Protein AF-A0A961LV81-F1 (afdb_monomer)

Mean predicted aligned error: 8.27 Å

Solvent-accessible surface area (backbone atoms only — not comparable to full-atom values): 8208 Å² total; per-residue (Å²): 135,81,80,81,83,76,78,71,79,77,75,77,78,69,79,61,45,71,46,79,38,49,89,43,98,46,14,22,43,42,46,33,65,71,59,37,74,29,25,43,36,39,32,56,24,31,54,43,43,92,48,52,29,36,32,39,35,25,45,72,36,88,83,58,43,81,85,52,62,79,86,42,45,31,39,46,50,71,52,77,42,73,55,60,98,60,82,79,52,64,80,40,71,48,76,41,64,37,50,72,14,52,55,44,23,46,78,65,67,74,50,55,53,82,36,65,31,33,40,22,37,24,59,44,71,46,87,82,44,45,78,48,66,73,47,74,48,84,44,44,73,93,114

pLDDT: mean 79.98, std 17.45, range [30.5, 97.62]

Structure (mmCIF, N/CA/C/O backbone):
data_AF-A0A961LV81-F1
#
_entry.id   AF-A0A961LV81-F1
#
loop_
_atom_site.group_PDB
_atom_site.id
_atom_site.type_symbol
_atom_site.label_atom_id
_atom_site.label_alt_id
_atom_site.label_comp_id
_atom_site.label_asym_id
_atom_site.label_entity_id
_atom_site.label_seq_id
_atom_site.pdbx_PDB_ins_code
_atom_site.Cartn_x
_atom_site.Cartn_y
_atom_site.Cartn_z
_atom_site.occupancy
_atom_site.B_iso_or_equiv
_atom_site.auth_seq_id
_atom_site.auth_comp_id
_atom_site.auth_asym_id
_atom_site.auth_atom_id
_atom_site.pdbx_PDB_model_num
ATOM 1 N N . MET A 1 1 ? -5.837 -18.475 -45.764 1.00 45.50 1 MET A N 1
ATOM 2 C CA . MET A 1 1 ? -6.367 -18.802 -44.427 1.00 45.50 1 MET A CA 1
ATOM 3 C C . MET A 1 1 ? -5.334 -18.278 -43.455 1.00 45.50 1 MET A C 1
ATOM 5 O O . MET A 1 1 ? -4.193 -18.698 -43.570 1.00 45.50 1 MET A O 1
ATOM 9 N N . SER A 1 2 ? -5.677 -17.266 -42.665 1.00 38.25 2 SER A N 1
ATOM 10 C CA . SER A 1 2 ? -4.749 -16.657 -41.707 1.00 38.25 2 SER A CA 1
ATOM 11 C C . SER A 1 2 ? -4.870 -17.393 -40.380 1.00 38.25 2 SER A C 1
ATOM 13 O O . SER A 1 2 ? -5.992 -17.655 -39.943 1.00 38.25 2 SER A O 1
ATOM 15 N N . ASP A 1 3 ? -3.736 -17.737 -39.778 1.00 31.11 3 ASP A N 1
ATOM 16 C CA . ASP A 1 3 ? -3.693 -18.392 -38.474 1.00 31.11 3 ASP A CA 1
ATOM 17 C C . ASP A 1 3 ? -4.320 -17.500 -37.386 1.00 31.11 3 ASP A C 1
ATOM 19 O O . ASP A 1 3 ? -4.192 -16.270 -37.444 1.00 31.11 3 ASP A O 1
ATOM 23 N N . PRO A 1 4 ? -5.022 -18.084 -36.398 1.00 40.12 4 PRO A N 1
ATOM 24 C CA . PRO A 1 4 ? -5.590 -17.328 -35.293 1.00 40.12 4 PRO A CA 1
ATOM 25 C C . PRO A 1 4 ? -4.482 -16.696 -34.441 1.00 40.12 4 PRO A C 1
ATOM 27 O O . PRO A 1 4 ? -3.518 -17.353 -34.048 1.00 40.12 4 PRO A O 1
ATOM 30 N N . VAL A 1 5 ? -4.649 -15.409 -34.128 1.00 35.81 5 VAL A N 1
ATOM 31 C CA . VAL A 1 5 ? -3.833 -14.697 -33.140 1.00 35.81 5 VAL A CA 1
ATOM 32 C C . VAL A 1 5 ? -4.122 -15.311 -31.772 1.00 35.81 5 VAL A C 1
ATOM 34 O O . VAL A 1 5 ? -5.227 -15.176 -31.247 1.00 35.81 5 VAL A O 1
ATOM 37 N N . MET A 1 6 ? -3.134 -15.999 -31.204 1.00 33.72 6 MET A N 1
ATOM 38 C CA . MET A 1 6 ? -3.174 -16.423 -29.808 1.00 33.72 6 MET A CA 1
ATOM 39 C C . MET A 1 6 ? -3.060 -15.167 -28.939 1.00 33.72 6 MET A C 1
ATOM 41 O O . MET A 1 6 ? -2.023 -14.505 -28.937 1.00 33.72 6 MET A O 1
ATOM 45 N N . LEU A 1 7 ? -4.137 -14.816 -28.232 1.00 32.41 7 LEU A N 1
ATOM 46 C CA . LEU A 1 7 ? -4.059 -13.877 -27.115 1.00 32.41 7 LEU A CA 1
ATOM 47 C C . LEU A 1 7 ? -3.133 -14.522 -26.081 1.00 32.41 7 LEU A C 1
ATOM 49 O O . LEU A 1 7 ? -3.397 -15.644 -25.648 1.00 32.41 7 LEU A O 1
ATOM 53 N N . GLY A 1 8 ? -2.014 -13.857 -25.791 1.00 33.81 8 GLY A N 1
ATOM 54 C CA . GLY A 1 8 ? -1.005 -14.343 -24.858 1.00 33.81 8 GLY A CA 1
ATOM 55 C C . GLY A 1 8 ? -1.627 -14.783 -23.536 1.00 33.81 8 GLY A C 1
ATOM 56 O O . GLY A 1 8 ? -2.644 -14.245 -23.097 1.00 33.81 8 GLY A O 1
ATOM 57 N 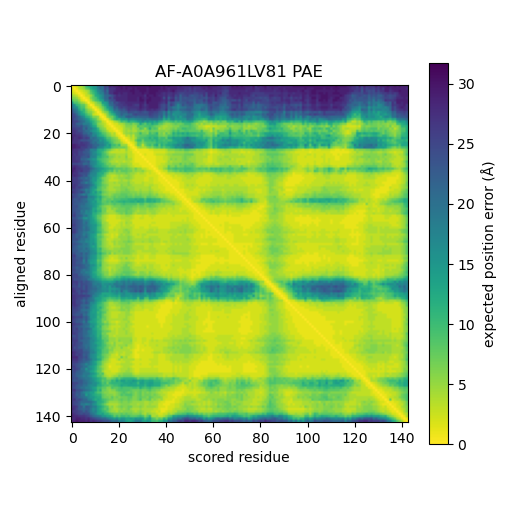N . GLU A 1 9 ? -1.015 -15.801 -22.939 1.00 30.50 9 GLU A N 1
ATOM 58 C CA . GLU A 1 9 ? -1.296 -16.252 -21.579 1.00 30.50 9 GLU A CA 1
ATOM 59 C C . GLU A 1 9 ? -1.362 -15.025 -20.656 1.00 30.50 9 GLU A C 1
ATOM 61 O O . GLU A 1 9 ? -0.491 -14.158 -20.738 1.00 30.50 9 GLU A O 1
ATOM 66 N N . ALA A 1 10 ? -2.413 -14.909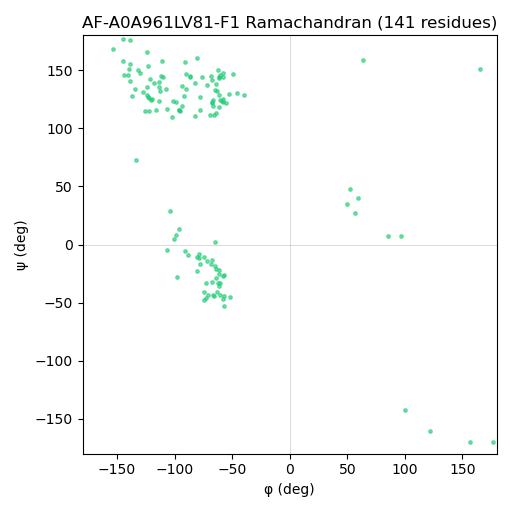 -19.835 1.00 33.62 10 ALA A N 1
ATOM 67 C CA . ALA A 1 10 ? -2.521 -13.805 -18.887 1.00 33.62 10 ALA A CA 1
ATOM 68 C C . ALA A 1 10 ? -1.231 -13.739 -18.060 1.00 33.62 10 ALA A C 1
ATOM 70 O O . ALA A 1 10 ? -0.790 -14.768 -17.537 1.00 33.62 10 ALA A O 1
ATOM 71 N N . ALA A 1 11 ? -0.635 -12.547 -17.983 1.00 37.66 11 ALA A N 1
ATOM 72 C CA . ALA A 1 11 ? 0.539 -12.264 -17.173 1.00 37.66 11 ALA A CA 1
ATOM 73 C C . ALA A 1 11 ? 0.424 -12.984 -15.828 1.00 37.66 11 ALA A C 1
ATOM 75 O O . ALA A 1 11 ? -0.607 -12.882 -15.153 1.00 37.66 11 ALA A O 1
ATOM 76 N N . LYS A 1 12 ? 1.453 -13.744 -15.435 1.00 38.00 12 LYS A N 1
ATOM 77 C CA . LYS A 1 12 ? 1.465 -14.334 -14.093 1.00 38.00 12 LYS A CA 1
ATOM 78 C C . LYS A 1 12 ? 1.351 -13.176 -13.100 1.00 38.00 12 LYS A C 1
ATOM 80 O O . LYS A 1 12 ? 2.210 -12.296 -13.162 1.00 38.00 12 LYS A O 1
ATOM 85 N N . PRO A 1 13 ? 0.335 -13.157 -12.216 1.00 43.53 13 PRO A N 1
ATOM 86 C CA . PRO A 1 13 ? 0.171 -12.069 -11.269 1.00 43.53 13 PRO A CA 1
ATOM 87 C C . PRO A 1 13 ? 1.464 -11.940 -10.473 1.00 43.53 13 PRO A C 1
ATOM 89 O O . PRO A 1 13 ? 1.945 -12.916 -9.883 1.00 43.53 13 PRO A O 1
ATOM 92 N N . GLN A 1 14 ? 2.068 -10.756 -10.530 1.00 51.97 14 GLN A N 1
ATOM 93 C CA . GLN A 1 14 ? 3.231 -10.462 -9.714 1.00 51.97 14 GLN A CA 1
ATOM 94 C C . GLN A 1 14 ? 2.827 -10.588 -8.235 1.00 51.97 14 GLN A C 1
ATOM 96 O O . GLN A 1 14 ? 1.671 -10.326 -7.890 1.00 51.97 14 GLN A O 1
ATOM 101 N N . PRO A 1 15 ? 3.725 -11.053 -7.350 1.00 59.31 15 PRO A N 1
ATOM 102 C CA . PRO A 1 15 ? 3.337 -11.369 -5.987 1.00 59.31 15 PRO A CA 1
ATOM 103 C C . PRO A 1 15 ? 2.888 -10.099 -5.262 1.00 59.31 15 PRO A C 1
ATOM 105 O O . PRO A 1 15 ? 3.689 -9.209 -4.986 1.00 59.31 15 PRO A O 1
ATOM 108 N N . THR A 1 16 ? 1.600 -10.037 -4.934 1.00 67.38 16 THR A N 1
ATOM 109 C CA . THR A 1 16 ? 1.068 -9.086 -3.964 1.00 67.38 16 THR A CA 1
ATOM 110 C C . THR A 1 16 ? 1.790 -9.291 -2.634 1.00 67.38 16 THR A C 1
ATOM 112 O O . THR A 1 16 ? 1.801 -10.402 -2.095 1.00 67.38 16 THR A O 1
ATOM 115 N N . LEU A 1 17 ? 2.383 -8.231 -2.085 1.00 74.12 17 LEU A N 1
ATOM 116 C CA . LEU A 1 17 ? 3.013 -8.281 -0.768 1.00 74.12 17 LEU A CA 1
ATOM 117 C C . LEU A 1 17 ? 2.029 -7.761 0.277 1.00 74.12 17 LEU A C 1
ATOM 119 O O . LEU A 1 17 ? 1.666 -6.589 0.249 1.00 74.12 17 LEU A O 1
ATOM 123 N N . THR A 1 18 ? 1.620 -8.621 1.209 1.00 76.81 18 THR A N 1
ATOM 124 C CA . THR A 1 18 ? 0.848 -8.199 2.385 1.00 76.81 18 THR A CA 1
ATOM 125 C C . THR A 1 18 ? 1.781 -8.057 3.579 1.00 76.81 18 THR A C 1
ATOM 127 O O . THR A 1 18 ? 2.464 -9.005 3.964 1.00 76.81 18 THR A O 1
ATOM 130 N N . LEU A 1 19 ? 1.800 -6.866 4.159 1.00 75.00 19 LEU A N 1
ATOM 131 C CA . LEU A 1 19 ? 2.529 -6.518 5.364 1.00 75.00 19 LEU A CA 1
ATOM 132 C C . LEU A 1 19 ? 1.572 -6.625 6.550 1.00 75.00 19 LEU A C 1
ATOM 134 O O . LEU A 1 19 ? 0.589 -5.883 6.624 1.00 75.00 19 LEU A O 1
ATOM 138 N N . ASP A 1 20 ? 1.858 -7.551 7.462 1.00 75.00 20 ASP A N 1
ATOM 139 C CA . ASP A 1 20 ? 1.166 -7.635 8.745 1.00 75.00 20 ASP A CA 1
ATOM 140 C C . ASP A 1 20 ? 1.793 -6.633 9.718 1.00 75.00 20 ASP A C 1
ATOM 142 O O . ASP A 1 20 ? 2.947 -6.775 10.131 1.00 75.00 20 ASP A O 1
ATOM 146 N N . LEU A 1 21 ? 1.034 -5.592 10.054 1.00 69.44 21 LEU A N 1
ATOM 147 C CA . LEU A 1 21 ? 1.477 -4.534 10.953 1.00 69.44 21 LEU A CA 1
ATOM 148 C C . LEU A 1 21 ? 0.924 -4.725 12.369 1.00 69.44 21 LEU A C 1
ATOM 150 O O . LEU A 1 21 ? 1.202 -3.892 13.236 1.00 69.44 21 LEU A O 1
ATOM 154 N N . ALA A 1 22 ? 0.212 -5.826 12.646 1.00 67.50 22 ALA A N 1
ATOM 155 C CA . ALA A 1 22 ? -0.387 -6.118 13.949 1.00 67.50 22 ALA A CA 1
ATOM 156 C C . ALA A 1 22 ? 0.648 -6.234 15.080 1.00 67.50 22 ALA A C 1
ATOM 158 O O . ALA A 1 22 ? 0.340 -5.964 16.239 1.00 67.50 22 ALA A O 1
ATOM 159 N N . ALA A 1 23 ? 1.893 -6.586 14.750 1.00 61.50 23 ALA A N 1
ATOM 160 C CA . ALA A 1 23 ? 2.995 -6.643 15.708 1.00 61.50 23 ALA A CA 1
ATOM 161 C C . ALA A 1 23 ? 3.533 -5.255 16.126 1.00 61.50 23 ALA A C 1
ATOM 163 O O . ALA A 1 23 ? 4.338 -5.163 17.055 1.00 61.50 23 ALA A O 1
ATOM 164 N N . SER A 1 24 ? 3.123 -4.173 15.453 1.00 63.50 24 SER A N 1
ATOM 165 C CA . SER A 1 24 ? 3.524 -2.804 15.793 1.00 63.50 24 SER A CA 1
ATOM 166 C C . SER A 1 24 ? 2.693 -2.234 16.954 1.00 63.50 24 SER A C 1
ATOM 168 O O . SER A 1 24 ? 1.590 -2.696 17.243 1.00 63.50 24 SER A O 1
ATOM 170 N N . LYS A 1 25 ? 3.190 -1.180 17.622 1.00 63.66 25 LYS A N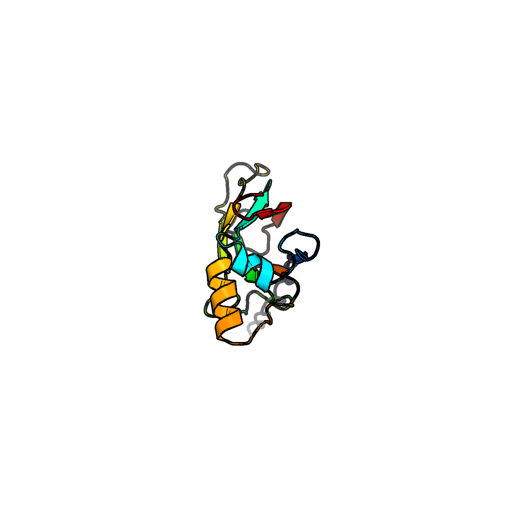 1
ATOM 171 C CA . LYS A 1 25 ? 2.445 -0.484 18.699 1.00 63.66 25 LYS A CA 1
ATOM 172 C C . LYS A 1 25 ? 1.083 0.053 18.229 1.00 63.66 25 LYS A C 1
ATOM 174 O O . LYS A 1 25 ? 0.163 0.167 19.036 1.00 63.66 25 LYS A O 1
ATOM 179 N N . SER A 1 26 ? 0.958 0.325 16.932 1.00 67.94 26 SER A N 1
ATOM 180 C CA . SER A 1 26 ? -0.267 0.788 16.274 1.00 67.94 26 SER A CA 1
ATOM 181 C C . SER A 1 26 ? -0.940 -0.327 15.472 1.00 67.94 26 SER A C 1
ATOM 183 O O . SER A 1 26 ? -1.622 -0.060 14.492 1.00 67.94 26 SER A O 1
ATOM 185 N N . GLY A 1 27 ? -0.764 -1.583 15.892 1.00 77.69 27 GLY A N 1
ATOM 186 C CA . GLY A 1 27 ? -1.190 -2.774 15.156 1.00 77.69 27 GLY A CA 1
ATOM 187 C C . GLY A 1 27 ? -2.696 -2.957 14.954 1.00 77.69 27 GLY A C 1
ATOM 188 O O . GLY A 1 27 ? -3.099 -3.952 14.359 1.00 77.69 27 GLY A O 1
ATOM 189 N N . THR A 1 28 ? -3.525 -2.014 15.404 1.00 88.88 28 THR A N 1
ATOM 190 C CA . THR A 1 28 ? -4.959 -1.970 15.103 1.00 88.88 28 THR A CA 1
ATOM 191 C C . THR A 1 28 ? -5.346 -0.655 14.444 1.00 88.88 28 THR A C 1
ATOM 193 O O . THR A 1 28 ? -4.735 0.389 14.693 1.00 88.88 28 THR A O 1
ATOM 196 N N . VAL A 1 29 ? -6.420 -0.690 13.656 1.00 89.06 29 VAL A N 1
ATOM 197 C CA . VAL A 1 29 ? -7.003 0.489 12.991 1.00 89.06 29 VAL A CA 1
ATOM 198 C C . VAL A 1 29 ? -7.274 1.625 13.982 1.00 89.06 29 VAL A C 1
ATOM 200 O O . VAL A 1 29 ? -6.925 2.778 13.735 1.00 89.06 29 VAL A O 1
ATOM 203 N N . GLY A 1 30 ? -7.854 1.315 15.142 1.00 87.00 30 GLY A N 1
ATOM 204 C CA . GLY A 1 30 ? -8.176 2.306 16.163 1.00 87.00 30 GLY A CA 1
ATOM 205 C C . GLY A 1 30 ? -6.946 2.940 16.809 1.00 87.00 30 GLY A C 1
ATOM 206 O O . GLY A 1 30 ? -7.001 4.104 17.198 1.00 87.00 30 GLY A O 1
ATOM 207 N N . ASN A 1 31 ? -5.837 2.207 16.939 1.00 87.19 31 ASN A N 1
ATOM 208 C CA . ASN A 1 31 ? -4.595 2.770 17.466 1.00 87.19 31 ASN A CA 1
ATOM 209 C C . ASN A 1 31 ? -3.908 3.670 16.437 1.00 87.19 31 ASN A C 1
ATOM 211 O O . ASN A 1 31 ? -3.467 4.754 16.811 1.00 87.19 31 ASN A O 1
ATOM 215 N N . ALA A 1 32 ? -3.886 3.263 15.164 1.00 86.56 32 ALA A N 1
ATOM 216 C CA . ALA A 1 32 ? -3.394 4.089 14.062 1.00 86.56 32 ALA A CA 1
ATOM 217 C C . ALA A 1 32 ? -4.156 5.426 13.979 1.00 86.56 32 ALA A C 1
ATOM 219 O O . ALA A 1 32 ? -3.560 6.492 14.101 1.00 86.56 32 ALA A O 1
ATOM 220 N N . LEU A 1 33 ? -5.492 5.382 13.934 1.00 87.94 33 LEU A N 1
ATOM 221 C CA . LEU A 1 33 ? -6.321 6.594 13.869 1.00 87.94 33 LEU A CA 1
ATOM 222 C C . LEU A 1 33 ? -6.158 7.521 15.082 1.00 87.94 33 LEU A C 1
ATOM 224 O O . LEU A 1 33 ? -6.232 8.738 14.946 1.00 87.94 33 LEU A O 1
ATOM 228 N N . ARG A 1 34 ? -5.957 6.968 16.286 1.00 88.19 34 ARG A N 1
ATOM 229 C CA . ARG A 1 34 ? -5.724 7.780 17.493 1.00 88.19 34 ARG A CA 1
ATOM 230 C C . ARG A 1 34 ? -4.346 8.423 17.512 1.00 88.19 34 ARG A C 1
ATOM 232 O O . ARG A 1 34 ? -4.212 9.496 18.096 1.00 88.19 34 ARG A O 1
ATOM 239 N N . ALA A 1 35 ? -3.339 7.752 16.956 1.00 85.12 35 ALA A N 1
ATOM 240 C CA . ALA A 1 35 ? -2.007 8.322 16.834 1.00 85.12 35 ALA A CA 1
ATOM 241 C C . ALA A 1 35 ? -2.031 9.521 15.875 1.00 85.12 35 ALA A C 1
ATOM 243 O O . ALA A 1 35 ? -1.480 10.569 16.214 1.00 85.12 35 ALA A O 1
ATOM 244 N N . GLY A 1 36 ? -2.723 9.372 14.735 1.00 80.88 36 GLY A N 1
ATOM 245 C CA . GLY A 1 36 ? -2.704 10.330 13.627 1.00 80.88 36 GLY A CA 1
ATOM 246 C C . GLY A 1 36 ? -1.309 10.440 13.006 1.00 80.88 36 GLY A C 1
ATOM 247 O O . GLY A 1 36 ? -0.325 10.089 13.639 1.00 80.88 36 GLY A O 1
ATOM 248 N N . GLY A 1 37 ? -1.194 10.903 11.766 1.00 83.38 37 GLY A N 1
ATOM 249 C CA . GLY A 1 37 ? 0.057 10.880 11.004 1.00 83.38 37 GLY A CA 1
ATOM 250 C C . GLY A 1 37 ? 0.626 9.470 10.821 1.00 83.38 37 GLY A C 1
ATOM 251 O O . GLY A 1 37 ? 1.832 9.282 10.990 1.00 83.38 37 GLY A O 1
ATOM 252 N N . THR A 1 38 ? -0.225 8.469 10.571 1.00 88.19 38 THR A N 1
ATOM 253 C CA . THR A 1 38 ? 0.244 7.091 10.394 1.00 88.19 38 THR A CA 1
ATOM 254 C C . THR A 1 38 ? 0.831 6.901 9.002 1.00 88.19 38 THR A C 1
ATOM 256 O O . THR A 1 38 ? 0.121 6.924 7.998 1.00 88.19 38 THR A O 1
ATOM 259 N N . ASP A 1 39 ? 2.128 6.620 8.958 1.00 90.31 39 ASP A N 1
ATOM 260 C CA . ASP A 1 39 ? 2.884 6.447 7.729 1.00 90.31 39 ASP A CA 1
ATOM 261 C C . ASP A 1 39 ? 3.369 5.001 7.568 1.00 90.31 39 ASP A C 1
ATOM 263 O O . ASP A 1 39 ? 3.878 4.375 8.499 1.00 90.31 39 ASP A O 1
ATOM 267 N N . VAL A 1 40 ? 3.311 4.476 6.349 1.00 87.81 40 VAL A N 1
ATOM 268 C CA . VAL A 1 40 ? 4.032 3.262 5.956 1.00 87.81 40 VAL A CA 1
ATOM 269 C C . VAL A 1 40 ? 5.357 3.673 5.340 1.00 87.81 40 VAL A C 1
ATOM 271 O O . VAL A 1 40 ? 5.388 4.343 4.306 1.00 87.81 40 VAL A O 1
ATOM 274 N N . ARG A 1 41 ? 6.462 3.241 5.947 1.00 88.75 41 ARG A N 1
ATOM 275 C CA . ARG A 1 41 ? 7.806 3.455 5.414 1.00 88.75 41 ARG A CA 1
ATOM 276 C C . ARG A 1 41 ? 8.318 2.192 4.735 1.00 88.75 41 ARG A C 1
ATOM 278 O O . ARG A 1 41 ? 8.415 1.139 5.358 1.00 88.75 41 ARG A O 1
ATOM 285 N N . LEU A 1 42 ? 8.691 2.323 3.468 1.00 86.69 42 LEU A N 1
ATOM 286 C CA . LEU A 1 42 ? 9.317 1.292 2.644 1.00 86.69 42 LEU A CA 1
ATOM 287 C C . LEU A 1 42 ? 10.792 1.652 2.466 1.00 86.69 42 LEU A C 1
ATOM 289 O O . LEU A 1 42 ? 11.097 2.706 1.908 1.00 86.69 42 LEU A O 1
ATOM 293 N N . VAL A 1 43 ? 11.698 0.817 2.973 1.00 84.38 43 VAL A N 1
ATOM 294 C CA . VAL A 1 43 ? 13.138 1.108 3.060 1.00 84.38 43 VAL A CA 1
ATOM 295 C C . VAL A 1 43 ? 13.918 0.235 2.083 1.00 84.38 43 VAL A C 1
ATOM 297 O O . VAL A 1 43 ? 13.578 -0.931 1.868 1.00 84.38 43 VAL A O 1
ATOM 300 N N . ASP A 1 44 ? 14.981 0.810 1.516 1.00 81.81 44 ASP A N 1
ATOM 301 C CA . ASP A 1 44 ? 15.876 0.156 0.557 1.00 81.81 44 ASP A CA 1
ATOM 302 C C . ASP A 1 44 ? 15.109 -0.468 -0.613 1.00 81.81 44 ASP A C 1
ATOM 304 O O . ASP A 1 44 ? 15.312 -1.626 -0.982 1.00 81.81 44 ASP A O 1
ATOM 308 N N . VAL A 1 45 ? 14.186 0.307 -1.188 1.00 81.94 45 VAL A N 1
ATOM 309 C CA . VAL A 1 45 ? 13.413 -0.143 -2.343 1.00 81.94 45 VAL A CA 1
ATOM 310 C C . VAL A 1 45 ? 14.353 -0.293 -3.528 1.00 81.94 45 VAL A C 1
ATOM 312 O O . VAL A 1 45 ? 15.039 0.657 -3.906 1.00 81.94 45 VAL A O 1
ATOM 315 N N . THR A 1 46 ? 14.386 -1.472 -4.133 1.00 81.12 46 THR A N 1
ATOM 316 C CA . THR A 1 46 ? 15.161 -1.756 -5.341 1.00 81.12 46 THR A CA 1
ATOM 317 C C . THR A 1 46 ? 14.222 -2.004 -6.504 1.00 81.12 46 THR A C 1
ATOM 319 O O . THR A 1 46 ? 13.132 -2.546 -6.338 1.00 81.12 46 THR A O 1
ATOM 322 N N . VAL A 1 47 ? 14.637 -1.577 -7.693 1.00 79.19 47 VAL A N 1
ATOM 323 C CA . VAL A 1 47 ? 13.843 -1.738 -8.908 1.00 79.19 47 VAL A CA 1
ATOM 324 C C . VAL A 1 47 ? 14.759 -2.184 -10.031 1.00 79.19 47 VAL A C 1
ATOM 326 O O . VAL A 1 47 ? 15.783 -1.559 -10.306 1.00 79.19 47 VAL A O 1
ATOM 329 N N . GLU A 1 48 ? 14.375 -3.268 -10.686 1.00 79.12 48 GLU A N 1
ATOM 330 C CA . GLU A 1 48 ? 15.019 -3.778 -11.887 1.00 79.12 48 GLU A CA 1
ATOM 331 C C . GLU A 1 48 ? 13.972 -3.836 -12.995 1.00 79.12 48 GLU A C 1
ATOM 333 O O . GLU A 1 48 ? 12.917 -4.430 -12.812 1.00 79.12 48 GLU A O 1
ATOM 338 N N . GLY A 1 49 ? 14.237 -3.216 -14.141 1.00 77.06 49 GLY A N 1
ATOM 339 C CA . GLY A 1 49 ? 13.311 -3.227 -15.270 1.00 77.06 49 GLY A CA 1
ATOM 340 C C . GLY A 1 49 ? 13.672 -2.176 -16.313 1.00 77.06 49 GLY A C 1
ATOM 341 O O . GLY A 1 49 ? 14.261 -1.144 -15.991 1.00 77.06 49 GLY A O 1
ATOM 342 N N . ALA A 1 50 ? 13.333 -2.444 -17.574 1.00 78.81 50 ALA A N 1
ATOM 343 C CA . ALA A 1 50 ? 13.576 -1.515 -18.682 1.00 78.81 50 ALA A CA 1
ATOM 344 C C . ALA A 1 50 ? 12.424 -0.517 -18.901 1.00 78.81 50 ALA A C 1
ATOM 346 O O . ALA A 1 50 ? 12.553 0.428 -19.681 1.00 78.81 50 ALA A O 1
ATOM 347 N N . SER A 1 51 ? 11.305 -0.722 -18.209 1.00 84.44 51 SER A N 1
ATOM 348 C CA . SER A 1 51 ? 10.058 0.022 -18.370 1.00 84.44 51 SER A CA 1
ATOM 349 C C . SER A 1 51 ? 9.608 0.634 -17.045 1.00 84.44 51 SER A C 1
ATOM 351 O O . SER A 1 51 ? 10.097 0.269 -15.977 1.00 84.44 51 SER A O 1
ATOM 353 N N . VAL A 1 52 ? 8.654 1.566 -17.110 1.00 85.44 52 VAL A N 1
ATOM 354 C CA . VAL A 1 52 ? 8.029 2.138 -15.909 1.00 85.44 52 VAL A CA 1
ATOM 355 C C . VAL A 1 52 ? 7.283 1.040 -15.144 1.00 85.44 52 VAL A C 1
ATOM 357 O O . VAL A 1 52 ? 6.515 0.272 -15.727 1.00 85.44 52 VAL A O 1
ATOM 360 N N . THR A 1 53 ? 7.501 0.984 -13.835 1.00 87.94 53 THR A N 1
ATOM 361 C CA . THR A 1 53 ? 6.859 0.036 -12.913 1.00 87.94 53 THR A CA 1
ATOM 362 C C . THR A 1 53 ? 6.479 0.745 -11.615 1.00 87.94 53 THR A C 1
ATOM 364 O O . THR A 1 53 ? 6.749 1.933 -11.459 1.00 87.94 53 THR A O 1
ATOM 367 N N . GLY A 1 54 ? 5.821 0.071 -10.683 1.00 89.56 54 GLY A N 1
ATOM 368 C CA . GLY A 1 54 ? 5.375 0.672 -9.437 1.00 89.56 54 GLY A CA 1
ATOM 369 C C . GLY A 1 54 ? 4.580 -0.281 -8.570 1.00 89.56 54 GLY A C 1
ATOM 370 O O . GLY A 1 54 ? 4.467 -1.468 -8.863 1.00 89.56 54 GLY A O 1
ATOM 371 N N . PHE A 1 55 ? 3.967 0.268 -7.531 1.00 90.75 55 PHE A N 1
ATOM 372 C CA . PHE A 1 55 ? 2.934 -0.422 -6.773 1.00 90.75 55 PHE A CA 1
ATOM 373 C C . PHE A 1 55 ? 1.805 0.528 -6.386 1.00 90.75 55 PHE A C 1
ATOM 375 O O . PHE A 1 55 ? 2.024 1.707 -6.104 1.00 90.75 55 PHE A O 1
ATOM 382 N N . ARG A 1 56 ? 0.587 -0.011 -6.357 1.00 94.75 56 ARG A N 1
ATOM 383 C CA . ARG A 1 56 ? -0.564 0.550 -5.649 1.00 94.75 56 ARG A CA 1
ATOM 384 C C . ARG A 1 56 ? -0.595 -0.009 -4.235 1.00 94.75 56 ARG A C 1
ATOM 386 O O . ARG A 1 56 ? -0.212 -1.152 -4.004 1.00 94.75 56 ARG A O 1
ATOM 393 N N . ILE A 1 57 ? -1.060 0.800 -3.299 1.00 95.06 57 ILE A N 1
ATOM 394 C CA . ILE A 1 57 ? -1.021 0.505 -1.871 1.00 95.06 57 ILE A CA 1
ATOM 395 C C . ILE A 1 57 ? -2.453 0.502 -1.367 1.00 95.06 57 ILE A C 1
ATOM 397 O O . ILE A 1 57 ? -3.171 1.492 -1.529 1.00 95.06 57 ILE A O 1
ATOM 401 N N . PHE A 1 58 ? -2.856 -0.603 -0.750 1.00 96.81 58 PHE A N 1
ATOM 402 C CA . PHE A 1 58 ? -4.182 -0.769 -0.175 1.00 96.81 58 PHE A CA 1
ATOM 403 C C . PHE A 1 58 ? -4.090 -1.141 1.302 1.00 96.81 58 PHE A C 1
ATOM 405 O O . PHE A 1 58 ? -3.302 -2.000 1.685 1.00 96.81 58 PHE A O 1
ATOM 412 N N . VAL A 1 59 ? -4.913 -0.516 2.131 1.00 95.50 59 VAL A N 1
ATOM 413 C CA . VAL A 1 59 ? -4.997 -0.783 3.570 1.00 95.50 59 VAL A CA 1
ATOM 414 C C . VAL A 1 59 ? -6.099 -1.805 3.829 1.00 95.50 59 VAL A C 1
ATOM 416 O O . VAL A 1 59 ? -7.166 -1.725 3.227 1.00 95.50 59 VAL A O 1
ATOM 419 N N . ASN A 1 60 ? -5.849 -2.789 4.694 1.00 94.94 60 ASN A N 1
ATOM 420 C CA . ASN A 1 60 ? -6.834 -3.787 5.127 1.00 94.94 60 ASN A CA 1
ATOM 421 C C . ASN A 1 60 ? -7.595 -4.482 3.976 1.00 94.94 60 ASN A C 1
ATOM 423 O O . ASN A 1 60 ? -8.773 -4.816 4.096 1.00 94.94 60 ASN A O 1
ATOM 427 N N . LYS A 1 61 ? -6.909 -4.716 2.849 1.00 94.81 61 LYS A N 1
ATOM 428 C CA . LYS A 1 61 ? -7.456 -5.352 1.639 1.00 94.81 61 LYS A CA 1
ATOM 429 C C . LYS A 1 61 ? -6.496 -6.437 1.117 1.00 94.81 61 LYS A C 1
ATOM 431 O O . LYS A 1 61 ? -5.842 -6.222 0.099 1.00 94.81 61 LYS A O 1
ATOM 436 N N . PRO A 1 62 ? -6.389 -7.592 1.799 1.00 91.88 62 PRO A N 1
ATOM 437 C CA . PRO A 1 62 ? -5.409 -8.637 1.467 1.00 91.88 62 PRO A CA 1
ATOM 438 C C . PRO A 1 62 ? -5.636 -9.293 0.094 1.00 91.88 62 PRO A C 1
ATOM 440 O O . PRO A 1 62 ? -4.741 -9.926 -0.457 1.00 91.88 62 PRO A O 1
ATOM 443 N N . ASP A 1 63 ? -6.834 -9.150 -0.466 1.00 91.44 63 ASP A N 1
ATOM 444 C CA . ASP A 1 63 ? -7.236 -9.620 -1.791 1.00 91.44 63 ASP A CA 1
ATOM 445 C C . ASP A 1 63 ? -7.132 -8.526 -2.874 1.00 91.44 63 ASP A C 1
ATOM 447 O O . ASP A 1 63 ? -7.675 -8.686 -3.970 1.00 91.44 63 ASP A O 1
ATOM 451 N N . ALA A 1 64 ? -6.465 -7.399 -2.589 1.00 93.88 64 ALA A N 1
ATOM 452 C CA . ALA A 1 64 ? -6.224 -6.368 -3.590 1.00 93.88 64 ALA A CA 1
ATOM 453 C C . ALA A 1 64 ? -5.375 -6.904 -4.755 1.00 93.88 64 ALA A C 1
ATOM 455 O O . ALA A 1 64 ? -4.442 -7.693 -4.586 1.00 93.88 64 ALA A O 1
ATOM 456 N N . SER A 1 65 ? -5.701 -6.440 -5.957 1.00 92.69 65 SER A N 1
ATOM 457 C CA . SER A 1 65 ? -5.048 -6.819 -7.209 1.00 92.69 65 SER A CA 1
ATOM 458 C C . SER A 1 65 ? -4.995 -5.632 -8.169 1.00 92.69 65 SER A C 1
ATOM 460 O O . SER A 1 65 ? -5.541 -4.565 -7.889 1.00 92.69 65 SER A O 1
ATOM 462 N N . GLU A 1 66 ? -4.362 -5.801 -9.330 1.00 89.69 66 GLU A N 1
ATOM 463 C CA . GLU A 1 66 ? -4.303 -4.756 -10.364 1.00 89.69 66 GLU A CA 1
ATOM 464 C C . GLU A 1 66 ? -5.695 -4.301 -10.837 1.00 89.69 66 GLU A C 1
ATOM 466 O O . GLU A 1 66 ? -5.874 -3.147 -11.242 1.00 89.69 66 GLU A O 1
ATOM 471 N N . ALA A 1 67 ? -6.687 -5.194 -10.739 1.00 92.44 67 ALA A N 1
ATOM 472 C CA . ALA A 1 67 ? -8.083 -4.932 -11.068 1.00 92.44 67 ALA A CA 1
ATOM 473 C C . ALA A 1 67 ? -8.839 -4.165 -9.969 1.00 92.44 67 ALA A C 1
ATOM 475 O O . ALA A 1 67 ? -9.952 -3.700 -10.213 1.00 92.44 67 ALA A O 1
ATOM 476 N N . THR A 1 68 ? -8.270 -4.028 -8.767 1.00 94.81 68 THR A N 1
ATOM 477 C CA . THR A 1 68 ? -8.878 -3.244 -7.689 1.00 94.81 68 THR A CA 1
ATOM 478 C C . THR A 1 68 ? -8.878 -1.755 -8.074 1.00 94.81 68 THR A C 1
ATOM 480 O O . THR A 1 68 ? -7.804 -1.208 -8.362 1.00 94.81 68 THR A O 1
ATOM 483 N N . PRO A 1 69 ? -10.052 -1.089 -8.104 1.00 94.88 69 PRO A N 1
ATOM 484 C CA . PRO A 1 69 ? -10.158 0.323 -8.471 1.00 94.88 69 PRO A CA 1
ATOM 485 C C . PRO A 1 69 ? -9.390 1.233 -7.511 1.00 94.88 69 PRO A C 1
ATOM 487 O O . PRO A 1 69 ? -9.279 0.944 -6.322 1.00 94.88 69 PRO A O 1
ATOM 490 N N . ILE A 1 70 ? -8.898 2.365 -8.011 1.00 94.75 70 ILE A N 1
ATOM 491 C CA . ILE A 1 70 ? -8.201 3.361 -7.177 1.00 94.75 70 ILE A CA 1
ATOM 492 C C . ILE A 1 70 ? -9.180 4.212 -6.355 1.00 94.75 70 ILE A C 1
ATOM 494 O O . ILE A 1 70 ? -8.789 4.869 -5.399 1.00 94.75 70 ILE A O 1
ATOM 498 N N . GLU A 1 71 ? -10.460 4.204 -6.720 1.00 95.50 71 GLU A N 1
ATOM 499 C CA . GLU A 1 71 ? -11.549 4.868 -6.004 1.00 95.50 71 GLU A CA 1
ATOM 500 C C . GLU A 1 71 ? -12.013 4.071 -4.772 1.00 95.50 71 GLU A C 1
ATOM 502 O O . GLU A 1 71 ? -12.831 4.559 -3.984 1.00 95.50 71 GLU A O 1
ATOM 507 N N . GLU A 1 72 ? -11.510 2.842 -4.606 1.00 95.94 72 GLU A N 1
ATOM 508 C CA . GLU A 1 72 ? -11.764 2.027 -3.423 1.00 95.94 72 GLU A CA 1
ATOM 509 C C . GLU A 1 72 ? -11.307 2.735 -2.150 1.00 95.94 72 GLU A C 1
ATOM 511 O O . GLU A 1 72 ? -10.284 3.417 -2.107 1.00 95.94 72 GLU A O 1
ATOM 516 N N . ALA A 1 73 ? -12.064 2.543 -1.069 1.00 97.62 73 ALA A N 1
ATOM 517 C CA . ALA A 1 73 ? -11.796 3.242 0.188 1.00 97.62 73 ALA A CA 1
ATOM 518 C C . ALA A 1 73 ? -10.422 2.888 0.774 1.00 97.62 73 ALA A C 1
ATOM 520 O O . ALA A 1 73 ? -9.781 3.747 1.379 1.00 97.62 73 ALA A O 1
ATOM 521 N N . SER A 1 74 ? -9.986 1.645 0.551 1.00 97.12 74 SER A N 1
ATOM 522 C CA . SER A 1 74 ? -8.707 1.106 1.006 1.00 97.12 74 SER A CA 1
ATOM 523 C C . SER A 1 74 ? -7.498 1.650 0.257 1.00 97.12 74 SER A C 1
ATOM 525 O O . SER A 1 74 ? -6.381 1.461 0.729 1.00 97.12 74 SER A O 1
ATOM 527 N N . TYR A 1 75 ? -7.673 2.308 -0.891 1.00 97.56 75 TYR A N 1
ATOM 528 C CA . TYR A 1 75 ? -6.553 2.841 -1.657 1.00 97.56 75 TYR A CA 1
ATOM 529 C C . TYR A 1 75 ? -5.868 3.980 -0.890 1.00 97.56 75 TYR A C 1
ATOM 531 O O . TYR A 1 75 ? -6.491 5.003 -0.595 1.00 97.56 75 TYR A O 1
ATOM 539 N N . ALA A 1 76 ? -4.585 3.804 -0.570 1.00 96.31 76 ALA A N 1
ATOM 540 C CA . ALA A 1 76 ? -3.759 4.799 0.118 1.00 96.31 76 ALA A CA 1
ATOM 541 C C . ALA A 1 76 ? -2.891 5.613 -0.848 1.00 96.31 76 ALA A C 1
ATOM 543 O O . ALA A 1 76 ? -2.596 6.775 -0.589 1.00 96.31 76 ALA A O 1
ATOM 544 N N . GLY A 1 77 ? -2.515 5.037 -1.989 1.00 94.75 77 GLY A N 1
ATOM 545 C CA . GLY A 1 77 ? -1.705 5.731 -2.981 1.00 94.75 77 GLY A CA 1
ATOM 546 C C . GLY A 1 77 ? -0.933 4.785 -3.886 1.00 94.75 77 GLY A C 1
ATOM 547 O O . GLY A 1 77 ? -1.138 3.570 -3.887 1.00 94.75 77 GLY A O 1
ATOM 548 N N . SER A 1 78 ? -0.020 5.360 -4.661 1.00 93.56 78 SER A N 1
ATOM 549 C CA . SER A 1 78 ? 0.853 4.611 -5.557 1.00 93.56 78 SER A CA 1
ATOM 550 C C . SER A 1 78 ? 2.239 5.226 -5.620 1.00 93.56 78 SER A C 1
ATOM 552 O O . SER A 1 78 ? 2.372 6.450 -5.626 1.00 93.56 78 SER A O 1
ATOM 554 N N . VAL A 1 79 ? 3.249 4.379 -5.770 1.00 90.12 79 VAL A N 1
ATOM 555 C CA . VAL A 1 79 ? 4.617 4.786 -6.095 1.00 90.12 79 VAL A CA 1
ATOM 556 C C . VAL A 1 79 ? 4.944 4.263 -7.485 1.00 90.12 79 VAL A C 1
ATOM 558 O O . VAL A 1 79 ? 4.635 3.115 -7.801 1.00 90.12 79 VAL A O 1
ATOM 561 N N . ALA A 1 80 ? 5.552 5.109 -8.314 1.00 88.81 80 ALA A N 1
ATOM 562 C CA . ALA A 1 80 ? 6.004 4.750 -9.650 1.00 88.81 80 ALA A CA 1
ATOM 563 C C . ALA A 1 80 ? 7.511 4.978 -9.780 1.00 88.81 80 ALA A C 1
ATOM 565 O O . ALA A 1 80 ? 8.058 5.960 -9.275 1.00 88.81 80 ALA A O 1
ATOM 566 N N . PHE A 1 81 ? 8.160 4.076 -10.502 1.00 85.75 81 PHE A N 1
ATOM 567 C CA . PHE A 1 81 ? 9.587 4.042 -10.751 1.00 85.75 81 PHE A CA 1
ATOM 568 C C . PHE A 1 81 ? 9.828 4.139 -12.247 1.00 85.75 81 PHE A C 1
ATOM 570 O O . PHE A 1 81 ? 9.313 3.344 -13.037 1.00 85.75 81 PHE A O 1
ATOM 577 N N . PHE A 1 82 ? 10.629 5.123 -12.631 1.00 82.94 82 PHE A N 1
ATOM 578 C CA . PHE A 1 82 ? 11.104 5.255 -13.997 1.00 82.94 82 PHE A CA 1
ATOM 579 C C . PHE A 1 82 ? 12.372 4.416 -14.172 1.00 82.94 82 PHE A C 1
ATOM 581 O O . PHE A 1 82 ? 13.173 4.337 -13.237 1.00 82.94 82 PHE A O 1
ATOM 588 N N . PRO A 1 83 ? 12.577 3.801 -15.348 1.00 75.19 83 PRO A N 1
ATOM 589 C CA . PRO A 1 83 ? 13.766 3.004 -15.600 1.00 75.19 83 PRO A CA 1
ATOM 590 C C . PRO A 1 83 ? 15.018 3.868 -15.431 1.00 75.19 83 PRO A C 1
ATOM 592 O O . PRO A 1 83 ? 15.163 4.917 -16.065 1.00 75.19 83 PRO A O 1
ATOM 595 N N . LEU A 1 84 ? 15.920 3.428 -14.554 1.00 67.44 84 LEU A N 1
ATOM 596 C CA . LEU A 1 84 ? 17.217 4.064 -14.369 1.00 67.44 84 LEU A CA 1
ATOM 597 C C . LEU A 1 84 ? 18.221 3.493 -15.381 1.00 67.44 84 LEU A C 1
ATOM 599 O O . LEU A 1 84 ? 18.196 2.297 -15.670 1.00 67.44 84 LEU A O 1
ATOM 603 N N . PRO A 1 85 ? 19.157 4.311 -15.891 1.00 58.66 85 PRO A N 1
ATOM 604 C CA . PRO A 1 85 ? 20.180 3.848 -16.830 1.00 58.66 85 PRO A CA 1
ATOM 605 C C . PRO A 1 85 ? 21.189 2.868 -16.205 1.00 58.66 85 PRO A C 1
ATOM 607 O O . PRO A 1 85 ? 21.952 2.236 -16.932 1.00 58.66 85 PRO A O 1
ATOM 610 N N . VAL A 1 86 ? 21.215 2.742 -14.872 1.00 64.38 86 VAL A N 1
ATOM 611 C CA . VAL A 1 86 ? 22.112 1.846 -14.132 1.00 64.38 86 VAL A CA 1
ATOM 612 C C . VAL A 1 86 ? 21.275 0.894 -13.279 1.00 64.38 86 VAL A C 1
ATOM 614 O O . VAL A 1 86 ? 20.590 1.326 -12.355 1.00 64.38 86 VAL A O 1
ATOM 617 N N . ALA A 1 87 ? 21.337 -0.401 -13.591 1.00 62.81 87 ALA A N 1
ATOM 618 C CA . ALA A 1 87 ? 20.623 -1.446 -12.861 1.00 62.81 87 ALA A CA 1
ATOM 619 C C . ALA A 1 87 ? 21.180 -1.638 -11.436 1.00 62.81 87 ALA A C 1
ATOM 621 O O . ALA A 1 87 ? 22.388 -1.536 -11.217 1.00 62.81 87 ALA A O 1
ATOM 622 N N . GLY A 1 88 ? 20.301 -1.955 -10.479 1.00 59.88 88 GLY A N 1
ATOM 623 C CA . GLY A 1 88 ? 20.682 -2.385 -9.127 1.00 59.88 88 GLY A CA 1
ATOM 624 C C . GLY A 1 88 ? 20.960 -1.272 -8.108 1.00 59.88 88 GLY A C 1
ATOM 625 O O . GLY A 1 88 ? 21.405 -1.576 -7.003 1.00 59.88 88 GLY A O 1
ATOM 626 N N . GLN A 1 89 ? 20.706 0.002 -8.430 1.00 65.62 89 GLN A N 1
ATOM 627 C CA . GLN A 1 89 ? 20.734 1.066 -7.418 1.00 65.62 89 GLN A CA 1
ATOM 628 C C . GLN A 1 89 ? 19.412 1.124 -6.635 1.00 65.62 89 GLN A C 1
ATOM 630 O O . GLN A 1 89 ? 18.343 0.994 -7.240 1.00 65.62 89 GLN A O 1
ATOM 635 N N . PRO A 1 90 ? 19.455 1.332 -5.303 1.00 67.56 90 PRO A N 1
ATOM 636 C CA . PRO A 1 90 ? 18.244 1.541 -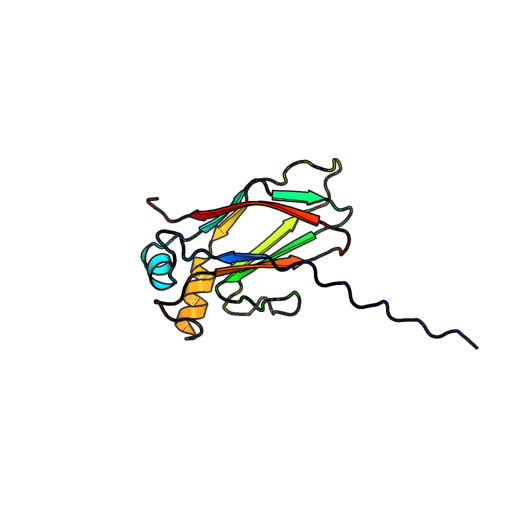4.524 1.00 67.56 90 PRO A CA 1
ATOM 637 C C . PRO A 1 90 ? 17.524 2.797 -5.024 1.00 67.56 90 PRO A C 1
ATOM 639 O O . PRO A 1 90 ? 18.111 3.872 -5.133 1.00 67.56 90 PRO A O 1
ATOM 642 N N . SER A 1 91 ? 16.236 2.645 -5.319 1.00 71.94 91 SER A N 1
ATOM 643 C CA . SER A 1 91 ? 15.325 3.733 -5.683 1.00 71.94 91 SER A CA 1
ATOM 644 C C . SER A 1 91 ? 15.041 4.667 -4.504 1.00 71.94 91 SER A C 1
ATOM 646 O O . SER A 1 91 ? 14.598 5.793 -4.713 1.00 71.94 91 SER A O 1
ATOM 648 N N . GLY A 1 92 ? 15.332 4.225 -3.276 1.00 82.50 92 GLY A N 1
ATOM 649 C CA . GLY A 1 92 ? 15.312 5.044 -2.068 1.00 82.50 92 GLY A CA 1
ATOM 650 C C . GLY A 1 92 ? 14.358 4.519 -1.001 1.00 82.50 92 GLY A C 1
ATOM 651 O O . GLY A 1 92 ? 13.967 3.352 -1.011 1.00 82.50 92 GLY A O 1
ATOM 652 N N . THR A 1 93 ? 14.000 5.413 -0.081 1.00 85.88 93 THR A N 1
ATOM 653 C CA . THR A 1 93 ? 13.002 5.181 0.967 1.00 85.88 93 THR A CA 1
ATOM 654 C C . THR A 1 93 ? 11.742 5.964 0.633 1.00 85.88 93 THR A C 1
ATOM 656 O O . THR A 1 93 ? 11.820 7.148 0.305 1.00 85.88 93 THR A O 1
ATOM 659 N N . PHE A 1 94 ? 10.587 5.316 0.752 1.00 88.44 94 PHE A N 1
ATOM 660 C CA . PHE A 1 94 ? 9.282 5.907 0.464 1.00 88.44 94 PHE A CA 1
ATOM 661 C C . PHE A 1 94 ? 8.436 5.916 1.727 1.00 88.44 94 PHE A C 1
ATOM 663 O O . PHE A 1 94 ? 8.452 4.954 2.492 1.00 88.44 94 PHE A O 1
ATOM 670 N N . VAL A 1 95 ? 7.716 7.010 1.942 1.00 90.69 95 VAL A N 1
ATOM 671 C CA . VAL A 1 95 ? 6.827 7.207 3.087 1.00 90.69 95 VAL A CA 1
ATOM 672 C C . VAL A 1 95 ? 5.445 7.498 2.533 1.00 90.69 95 VAL A C 1
ATOM 674 O O . VAL A 1 95 ? 5.305 8.359 1.662 1.00 90.69 95 VAL A O 1
ATOM 677 N N . ILE A 1 96 ? 4.454 6.738 2.983 1.00 92.19 96 ILE A N 1
ATOM 678 C CA . ILE A 1 96 ? 3.081 6.825 2.499 1.00 92.19 96 ILE A CA 1
ATOM 679 C C . ILE A 1 96 ? 2.157 7.029 3.686 1.00 92.19 96 ILE A C 1
ATOM 681 O O . ILE A 1 96 ? 2.014 6.124 4.503 1.00 92.19 96 ILE A O 1
ATOM 685 N N . ASP A 1 97 ? 1.506 8.185 3.722 1.00 93.44 97 ASP A N 1
ATOM 686 C CA . ASP A 1 97 ? 0.430 8.475 4.664 1.00 93.44 97 ASP A CA 1
ATOM 687 C C . ASP A 1 97 ? -0.786 7.596 4.341 1.00 93.44 97 ASP A C 1
ATOM 689 O O . ASP A 1 97 ? -1.302 7.604 3.216 1.00 93.44 97 ASP A O 1
ATOM 693 N N . ILE A 1 98 ? -1.217 6.802 5.321 1.00 94.12 98 ILE A N 1
ATOM 694 C CA . ILE A 1 98 ? -2.355 5.889 5.189 1.00 94.12 98 ILE A CA 1
ATOM 695 C C . ILE A 1 98 ? -3.604 6.365 5.934 1.00 94.12 98 ILE A C 1
ATOM 697 O O . ILE A 1 98 ? -4.661 5.741 5.782 1.00 94.12 98 ILE A O 1
ATOM 701 N N . ASP A 1 99 ? -3.532 7.466 6.685 1.00 93.31 99 ASP A N 1
ATOM 702 C CA . ASP A 1 99 ? -4.666 7.980 7.458 1.00 93.31 99 ASP A CA 1
ATOM 703 C C . ASP A 1 99 ? -5.892 8.266 6.576 1.00 93.31 99 ASP A C 1
ATOM 705 O O . ASP A 1 99 ? -6.982 7.796 6.920 1.00 93.31 99 ASP A O 1
ATOM 709 N N . PRO A 1 100 ? -5.771 8.905 5.389 1.00 95.50 100 PRO A N 1
ATOM 710 C CA . PRO A 1 100 ? -6.936 9.162 4.547 1.00 95.50 100 PRO A CA 1
ATOM 711 C C . PRO A 1 100 ? -7.659 7.884 4.110 1.00 95.50 1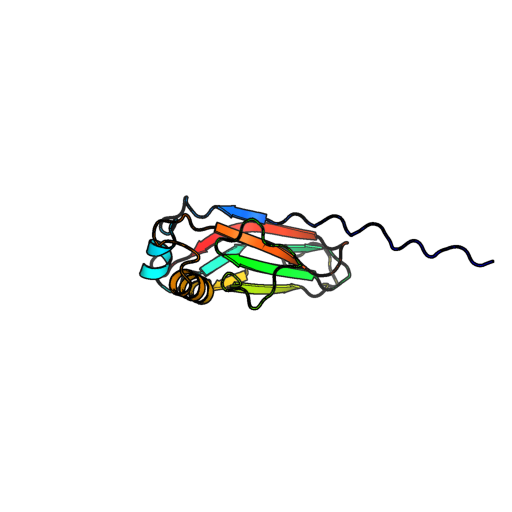00 PRO A C 1
ATOM 713 O O . PRO A 1 100 ? -8.876 7.894 3.926 1.00 95.50 100 PRO A O 1
ATOM 716 N N . ALA A 1 101 ? -6.932 6.780 3.909 1.00 96.69 101 ALA A N 1
ATOM 717 C CA . ALA A 1 101 ? -7.541 5.495 3.577 1.00 96.69 101 ALA A CA 1
ATOM 718 C C . ALA A 1 101 ? -8.241 4.894 4.802 1.00 96.69 101 ALA A C 1
ATOM 720 O O . ALA A 1 101 ? -9.398 4.491 4.702 1.00 96.69 101 ALA A O 1
ATOM 721 N N . LEU A 1 102 ? -7.591 4.906 5.969 1.00 94.44 102 LEU A N 1
ATOM 722 C CA . LEU A 1 102 ? -8.174 4.416 7.220 1.00 94.44 102 LEU A CA 1
ATOM 723 C C . LEU A 1 102 ? -9.468 5.149 7.588 1.00 94.44 102 LEU A C 1
ATOM 725 O O . LEU A 1 102 ? -10.480 4.508 7.880 1.00 94.44 102 LEU A O 1
ATOM 729 N N . GLU A 1 103 ? -9.473 6.479 7.505 1.00 94.88 103 GLU A N 1
ATOM 730 C CA . GLU A 1 103 ? -10.658 7.304 7.753 1.00 94.88 103 GLU A CA 1
ATOM 731 C C . GLU A 1 103 ? -11.801 6.968 6.781 1.00 94.88 103 GLU A C 1
ATOM 733 O O . GLU A 1 103 ? -12.961 6.810 7.185 1.00 94.88 103 GLU A O 1
ATOM 738 N N . ARG A 1 104 ? -11.487 6.796 5.487 1.00 96.94 104 ARG A N 1
ATOM 739 C CA . ARG A 1 104 ? -12.467 6.373 4.473 1.00 96.94 104 ARG A CA 1
ATOM 740 C C . ARG A 1 104 ? -13.026 4.981 4.755 1.00 96.94 104 ARG A C 1
ATOM 742 O O . ARG A 1 104 ? -14.218 4.764 4.559 1.00 96.94 104 ARG A O 1
ATOM 749 N N . MET A 1 105 ? -12.194 4.038 5.184 1.00 97.00 105 MET A N 1
ATOM 750 C CA . MET A 1 105 ? -12.626 2.668 5.457 1.00 97.00 105 MET A CA 1
ATOM 751 C C . MET A 1 105 ? -13.504 2.579 6.708 1.00 97.00 105 MET A C 1
ATOM 753 O O . MET A 1 105 ? -14.544 1.923 6.665 1.00 97.00 105 MET A O 1
ATOM 757 N N . VAL A 1 106 ? -13.140 3.276 7.790 1.00 95.25 106 VAL A N 1
ATOM 758 C CA . VAL A 1 106 ? -13.946 3.317 9.023 1.00 95.25 106 VAL A CA 1
ATOM 759 C C . VAL A 1 106 ? -15.277 4.026 8.789 1.00 95.25 106 VAL A C 1
ATOM 761 O O . VAL A 1 106 ? -16.317 3.517 9.196 1.00 95.25 106 VAL A O 1
ATOM 764 N N . SER A 1 107 ? -15.284 5.160 8.080 1.00 95.75 107 SER A N 1
ATOM 765 C CA . SER A 1 107 ? -16.532 5.886 7.778 1.00 95.75 107 SER A CA 1
ATOM 766 C C . SER A 1 107 ? -17.504 5.106 6.885 1.00 95.75 107 SER A C 1
ATOM 768 O O . SER A 1 107 ? -18.698 5.397 6.889 1.00 95.75 107 SER A O 1
ATOM 770 N N . LYS A 1 108 ? -17.013 4.108 6.142 1.00 96.19 108 LYS A N 1
ATOM 771 C CA . LYS A 1 108 ? -17.821 3.182 5.336 1.00 96.19 108 LYS A CA 1
ATOM 772 C C . LYS A 1 108 ? -18.087 1.838 6.021 1.00 96.19 108 LYS A C 1
ATOM 774 O O . LYS A 1 108 ? -18.596 0.937 5.362 1.00 96.19 108 LYS A O 1
ATOM 779 N N . GLU A 1 109 ? -17.724 1.690 7.297 1.00 95.19 109 GLU A N 1
ATOM 780 C CA . GLU A 1 109 ? -17.899 0.454 8.076 1.00 95.19 109 GLU A CA 1
ATOM 781 C C . GLU A 1 109 ? -17.222 -0.778 7.434 1.00 95.19 109 GLU A C 1
ATOM 783 O O . GLU A 1 109 ? -17.647 -1.914 7.627 1.00 95.19 109 GLU A O 1
ATOM 788 N N . MET A 1 110 ? -16.152 -0.565 6.656 1.00 94.75 110 MET A N 1
ATOM 789 C CA . MET A 1 110 ? -15.404 -1.646 5.995 1.00 94.75 110 MET A CA 1
ATOM 790 C C . MET A 1 110 ? -14.409 -2.336 6.932 1.00 94.75 110 MET A C 1
ATOM 792 O O . MET A 1 110 ? -14.004 -3.464 6.663 1.00 94.75 110 MET A O 1
ATOM 796 N N . VAL A 1 111 ? -14.000 -1.643 7.995 1.00 94.31 111 VAL A N 1
ATOM 797 C CA . VAL A 1 111 ? -13.126 -2.139 9.064 1.00 94.31 111 VAL A CA 1
ATOM 798 C C . VAL A 1 111 ? -13.626 -1.634 10.412 1.00 94.31 111 VAL A C 1
ATOM 800 O O . VAL A 1 111 ? -14.205 -0.549 10.510 1.00 94.31 111 VAL A O 1
ATOM 803 N N . SER A 1 112 ? -13.370 -2.412 11.456 1.00 93.56 112 SER A N 1
ATOM 804 C CA . SER A 1 112 ? -13.546 -2.031 12.853 1.00 93.56 112 SER A CA 1
ATOM 805 C C . SER A 1 112 ? -12.265 -1.421 13.424 1.00 93.56 112 SER A C 1
ATOM 807 O O . SER A 1 112 ? -11.158 -1.708 12.977 1.00 93.56 112 SER A O 1
ATOM 809 N N . ILE A 1 113 ? -12.399 -0.625 14.486 1.00 92.19 113 ILE A N 1
ATOM 810 C CA . ILE A 1 113 ? -11.261 -0.083 15.246 1.00 92.19 113 ILE A CA 1
ATOM 811 C C . ILE A 1 113 ? -10.380 -1.172 15.882 1.00 92.19 113 ILE A C 1
ATOM 813 O O . ILE A 1 113 ?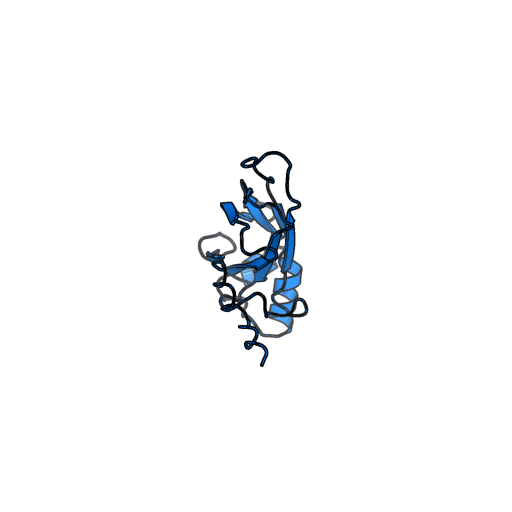 -9.216 -0.909 16.185 1.00 92.19 113 ILE A O 1
ATOM 817 N N . ASP A 1 114 ? -10.927 -2.370 16.085 1.00 92.50 114 ASP A N 1
ATOM 818 C CA . ASP A 1 114 ? -10.215 -3.510 16.670 1.00 92.50 114 ASP A CA 1
ATOM 819 C C . ASP A 1 114 ? -9.541 -4.391 15.608 1.00 92.50 114 ASP A C 1
ATOM 821 O O . ASP A 1 114 ? -8.800 -5.312 15.958 1.00 92.50 114 ASP A O 1
ATOM 825 N N . ASP A 1 115 ? -9.768 -4.113 14.320 1.00 92.31 115 ASP A N 1
ATOM 826 C CA . ASP A 1 115 ? -9.189 -4.911 13.247 1.00 92.31 115 ASP A CA 1
ATOM 827 C C . ASP A 1 115 ? -7.667 -4.732 13.198 1.00 92.31 115 ASP A C 1
ATOM 829 O O . ASP A 1 115 ? -7.165 -3.609 13.370 1.00 92.31 115 ASP A O 1
ATOM 833 N N . PRO A 1 116 ? -6.915 -5.817 12.928 1.00 91.19 116 PRO A N 1
ATOM 834 C CA . PRO A 1 116 ? -5.479 -5.729 12.725 1.00 91.19 116 PRO A CA 1
ATOM 835 C C . PRO A 1 116 ? -5.176 -4.886 11.488 1.00 91.19 116 PRO A C 1
ATOM 837 O O . PRO A 1 116 ? -5.832 -5.020 10.452 1.00 91.19 116 PRO A O 1
ATOM 840 N N . LEU A 1 117 ? -4.167 -4.025 11.578 1.00 88.88 117 LEU A N 1
ATOM 841 C CA . LEU A 1 117 ? -3.743 -3.206 10.449 1.00 88.88 117 LEU A CA 1
ATOM 842 C C . LEU A 1 117 ? -2.898 -4.042 9.480 1.00 88.88 117 LEU A C 1
ATOM 844 O O . LEU A 1 117 ? -1.892 -4.637 9.869 1.00 88.88 117 LEU A O 1
ATOM 848 N N . THR A 1 118 ? -3.277 -4.051 8.206 1.00 91.75 118 THR A N 1
ATOM 849 C CA . THR A 1 118 ? -2.494 -4.692 7.142 1.00 91.75 118 THR A CA 1
ATOM 850 C C . THR A 1 118 ? -2.344 -3.761 5.952 1.00 91.75 118 THR A C 1
ATOM 852 O O . THR A 1 118 ? -3.211 -2.931 5.680 1.00 91.75 118 THR A O 1
ATOM 855 N N . VAL A 1 119 ? -1.238 -3.895 5.225 1.00 91.38 119 VAL A N 1
ATOM 856 C CA . VAL A 1 119 ? -0.973 -3.109 4.015 1.00 91.38 119 VAL A CA 1
ATOM 857 C C . VAL A 1 119 ? -0.631 -4.050 2.881 1.00 91.38 119 VAL A C 1
ATOM 859 O O . VAL A 1 119 ? 0.192 -4.941 3.029 1.00 91.38 119 VAL A O 1
ATOM 862 N N . THR A 1 120 ? -1.276 -3.855 1.743 1.00 93.50 120 THR A N 1
ATOM 863 C CA . THR A 1 120 ? -1.160 -4.703 0.565 1.00 93.50 120 THR A CA 1
ATOM 864 C C . THR A 1 120 ? -0.547 -3.889 -0.565 1.00 93.50 120 THR A C 1
ATOM 866 O O . THR A 1 120 ? -1.128 -2.898 -1.009 1.00 93.50 120 THR A O 1
ATOM 869 N N . LEU A 1 121 ? 0.643 -4.290 -1.010 1.00 92.06 121 LEU A N 1
ATOM 870 C CA . LEU A 1 121 ? 1.341 -3.701 -2.146 1.00 92.06 121 LEU A CA 1
ATOM 871 C C . LEU A 1 121 ? 1.024 -4.524 -3.390 1.00 92.06 121 LEU A C 1
ATOM 873 O O . LEU A 1 121 ? 1.394 -5.695 -3.488 1.00 92.06 121 LEU A O 1
ATOM 877 N N . VAL A 1 122 ? 0.332 -3.892 -4.3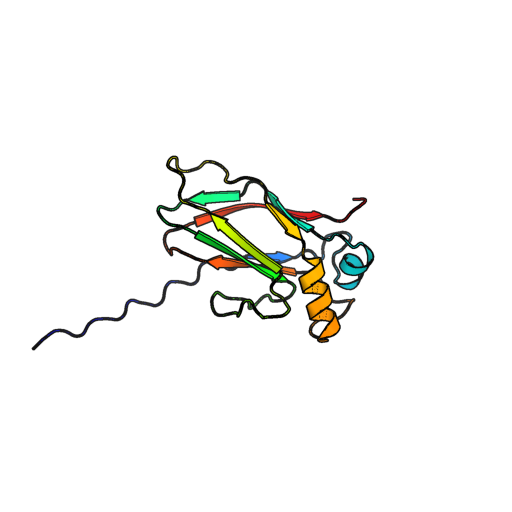28 1.00 91.62 122 VAL A N 1
ATOM 878 C CA . VAL A 1 122 ? -0.042 -4.471 -5.613 1.00 91.62 122 VAL A CA 1
ATOM 879 C C . VAL A 1 122 ? 0.898 -3.908 -6.675 1.00 91.62 122 VAL A C 1
ATOM 881 O O . VAL A 1 122 ? 0.797 -2.717 -6.977 1.00 91.62 122 VAL A O 1
ATOM 884 N N . PRO A 1 123 ? 1.807 -4.711 -7.240 1.00 88.56 123 PRO A N 1
ATOM 885 C CA . PRO A 1 123 ? 2.671 -4.268 -8.330 1.00 88.56 123 PRO A CA 1
ATOM 886 C C . PRO A 1 123 ? 1.862 -3.788 -9.544 1.00 88.56 123 PRO A C 1
ATOM 888 O O . PRO A 1 123 ? 0.768 -4.276 -9.809 1.00 88.56 123 PRO A O 1
ATOM 891 N N . ILE A 1 124 ? 2.397 -2.805 -10.268 1.00 87.62 124 ILE A N 1
ATOM 892 C CA . ILE A 1 124 ? 1.829 -2.268 -11.510 1.00 87.62 124 ILE A CA 1
ATOM 893 C C . ILE A 1 124 ? 2.929 -2.013 -12.545 1.00 87.62 124 ILE A C 1
ATOM 895 O O . ILE A 1 124 ? 4.083 -1.739 -12.207 1.00 87.62 124 ILE A O 1
ATOM 899 N N . GLY A 1 125 ? 2.552 -2.014 -13.823 1.00 84.81 125 GLY A N 1
ATOM 900 C CA . GLY A 1 125 ? 3.447 -1.689 -14.932 1.00 84.81 125 GLY A CA 1
ATOM 901 C C . GLY A 1 125 ? 3.981 -2.934 -15.632 1.00 84.81 125 GLY A C 1
ATOM 902 O O . GLY A 1 125 ? 3.233 -3.877 -15.865 1.00 84.81 125 GLY A O 1
ATOM 903 N N . ALA A 1 126 ? 5.244 -2.898 -16.051 1.00 81.19 126 ALA A N 1
ATOM 904 C CA . ALA A 1 126 ? 5.795 -3.937 -16.915 1.00 81.19 126 ALA A CA 1
ATOM 905 C C . ALA A 1 126 ? 6.018 -5.279 -16.198 1.00 81.19 126 ALA A C 1
ATOM 907 O O . ALA A 1 126 ? 6.555 -5.327 -15.094 1.00 81.19 126 ALA A O 1
ATOM 908 N N . GLU A 1 127 ? 5.650 -6.372 -16.871 1.00 77.38 127 GLU A N 1
ATOM 909 C CA . GLU A 1 127 ? 5.713 -7.737 -16.331 1.00 77.38 127 GLU A CA 1
ATOM 910 C C . GLU A 1 127 ? 7.139 -8.208 -16.020 1.00 77.38 127 GLU A C 1
ATOM 912 O O . GLU A 1 127 ? 7.338 -9.039 -15.133 1.00 77.38 127 GLU A O 1
ATOM 917 N N . ASP A 1 128 ? 8.128 -7.686 -16.748 1.00 77.69 128 ASP A N 1
ATOM 918 C CA . ASP A 1 128 ? 9.543 -8.012 -16.583 1.00 77.69 128 ASP A CA 1
ATOM 919 C C . ASP A 1 128 ? 10.200 -7.258 -15.422 1.00 77.69 128 ASP A C 1
ATOM 921 O O . ASP A 1 128 ? 11.321 -7.596 -15.027 1.00 77.69 128 ASP A O 1
ATOM 925 N N . ALA A 1 129 ? 9.511 -6.261 -14.865 1.00 78.31 129 ALA A N 1
ATOM 926 C CA . ALA A 1 129 ? 10.030 -5.474 -13.770 1.00 78.31 129 ALA A CA 1
ATOM 927 C C . ALA A 1 129 ? 9.967 -6.237 -12.443 1.00 78.31 129 ALA A C 1
ATOM 929 O O . ALA A 1 129 ? 9.027 -6.980 -12.157 1.00 78.31 129 ALA A O 1
ATOM 930 N N . ARG A 1 130 ? 10.981 -6.028 -11.606 1.00 78.56 130 ARG A N 1
ATOM 931 C CA . ARG A 1 130 ? 11.091 -6.590 -10.262 1.00 78.56 130 ARG A CA 1
ATOM 932 C C . ARG A 1 130 ? 11.269 -5.463 -9.269 1.00 78.56 130 ARG A C 1
ATOM 934 O O . ARG A 1 130 ? 12.166 -4.636 -9.426 1.00 78.56 130 ARG A O 1
ATOM 941 N N . ILE A 1 131 ? 10.438 -5.465 -8.236 1.00 80.12 131 ILE A N 1
ATOM 942 C CA . ILE A 1 131 ? 10.518 -4.516 -7.131 1.00 80.12 131 ILE A CA 1
ATOM 943 C C . ILE A 1 131 ? 10.889 -5.300 -5.875 1.00 80.12 131 ILE A C 1
ATOM 945 O O . ILE A 1 131 ? 10.215 -6.264 -5.513 1.00 80.12 131 ILE A O 1
ATOM 949 N N . GLY A 1 132 ? 11.985 -4.903 -5.239 1.00 78.19 132 GLY A N 1
ATOM 950 C CA . GLY A 1 132 ? 12.445 -5.430 -3.962 1.00 78.19 132 GLY A CA 1
ATOM 951 C C . GLY A 1 132 ? 12.315 -4.390 -2.856 1.00 78.19 132 GLY A C 1
ATOM 952 O O . GLY A 1 132 ? 12.272 -3.188 -3.113 1.00 78.19 132 GLY A O 1
ATOM 953 N N . LEU A 1 133 ? 12.259 -4.865 -1.616 1.00 79.75 133 LEU A N 1
ATOM 954 C CA . LEU A 1 133 ? 12.217 -4.048 -0.405 1.00 79.75 133 LEU A CA 1
ATOM 955 C C . LEU A 1 133 ? 13.202 -4.647 0.598 1.00 79.75 133 LEU A C 1
ATOM 957 O O . LEU A 1 133 ? 13.194 -5.863 0.801 1.00 79.75 133 LEU A O 1
ATOM 961 N N . GLY A 1 134 ? 14.030 -3.815 1.230 1.00 76.69 134 GLY A N 1
ATOM 962 C CA . GLY A 1 134 ? 14.877 -4.263 2.336 1.00 76.69 134 GLY A CA 1
ATOM 963 C C . GLY A 1 134 ? 14.064 -4.465 3.612 1.00 76.69 134 GLY A C 1
ATOM 964 O O . GLY A 1 134 ? 14.158 -5.506 4.262 1.00 76.69 134 GLY A O 1
ATOM 965 N N . SER A 1 135 ? 13.226 -3.484 3.953 1.00 80.12 135 SER A N 1
ATOM 966 C CA . SER A 1 135 ? 12.288 -3.580 5.070 1.00 80.12 135 SER A CA 1
ATOM 967 C C . SER A 1 13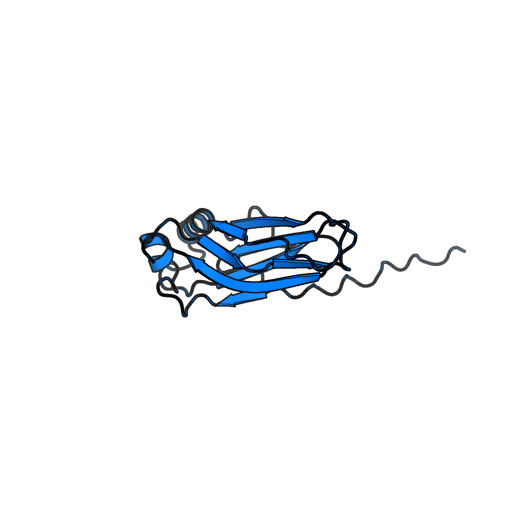5 ? 11.061 -2.690 4.875 1.00 80.12 135 SER A C 1
ATOM 969 O O . SER A 1 135 ? 11.007 -1.828 3.993 1.00 80.12 135 SER A O 1
ATOM 971 N N . SER A 1 136 ? 10.058 -2.911 5.719 1.00 81.31 136 SER A N 1
ATOM 972 C CA . SER A 1 136 ? 8.862 -2.083 5.810 1.00 81.31 136 SER A CA 1
ATOM 973 C C . SER A 1 136 ? 8.480 -1.888 7.267 1.00 81.31 136 SER A C 1
ATOM 975 O O . SER A 1 136 ? 8.539 -2.840 8.047 1.00 81.31 136 SER A O 1
ATOM 977 N N . GLU A 1 137 ? 8.037 -0.692 7.625 1.00 82.00 137 GLU A N 1
ATOM 978 C CA . GLU A 1 137 ? 7.587 -0.397 8.980 1.00 82.00 137 GLU A CA 1
ATOM 979 C C . GLU A 1 137 ? 6.422 0.586 8.994 1.00 82.00 137 GLU A C 1
ATOM 981 O O . GLU A 1 137 ? 6.217 1.360 8.058 1.00 82.00 137 GLU A O 1
ATOM 986 N N . LEU A 1 138 ? 5.678 0.547 10.094 1.00 82.50 138 LEU A N 1
ATOM 987 C CA . LEU A 1 138 ? 4.687 1.552 10.427 1.00 82.50 138 LEU A CA 1
ATOM 988 C C . LEU A 1 138 ? 5.346 2.625 11.292 1.00 82.50 138 LEU A C 1
ATOM 990 O O . LEU A 1 138 ? 5.953 2.308 12.318 1.00 82.50 138 LEU A O 1
ATOM 994 N N . VAL A 1 139 ? 5.199 3.878 10.891 1.00 84.38 139 VAL A N 1
ATOM 995 C CA . VAL A 1 139 ? 5.699 5.052 11.598 1.00 84.38 139 VAL A CA 1
ATOM 996 C C . VAL A 1 139 ? 4.497 5.842 12.098 1.00 84.38 139 VAL A C 1
ATOM 998 O O . VAL A 1 139 ? 3.547 6.080 11.362 1.00 84.38 139 VAL A O 1
ATOM 1001 N N . THR A 1 140 ? 4.529 6.240 13.366 1.00 78.44 140 THR A N 1
ATOM 1002 C CA . THR A 1 140 ? 3.527 7.135 13.959 1.00 78.44 140 THR A CA 1
ATOM 1003 C C . THR A 1 140 ? 4.230 8.279 14.688 1.00 78.44 140 THR A C 1
ATOM 1005 O O . THR A 1 140 ? 5.297 8.046 15.268 1.00 78.44 140 THR A O 1
ATOM 1008 N N . PRO A 1 141 ? 3.663 9.495 14.737 1.00 66.88 141 PRO A N 1
ATOM 1009 C CA . PRO A 1 141 ? 4.262 10.639 15.404 1.00 66.88 141 PRO A CA 1
ATOM 1010 C C . PRO A 1 141 ? 4.444 10.343 16.896 1.00 66.88 141 PRO A C 1
ATOM 1012 O O . PRO A 1 141 ? 3.497 9.996 17.599 1.00 66.88 141 PRO A O 1
ATOM 1015 N N . GLY A 1 142 ? 5.680 10.474 17.385 1.00 55.94 142 GLY A N 1
ATOM 1016 C CA . GLY A 1 142 ? 6.040 10.213 18.786 1.00 55.94 142 GLY A CA 1
ATOM 1017 C C . GLY A 1 142 ? 6.615 8.820 19.078 1.00 55.94 142 GLY A C 1
ATOM 1018 O O . GLY A 1 142 ? 6.809 8.497 20.252 1.00 55.94 142 GLY A O 1
ATOM 1019 N N . GLY A 1 143 ? 6.881 8.014 18.042 1.00 47.66 143 GLY A N 1
ATOM 1020 C CA . GLY A 1 143 ? 7.628 6.750 18.106 1.00 47.66 143 GLY A CA 1
ATOM 1021 C C . GLY A 1 143 ? 9.094 6.890 17.726 1.00 47.66 143 GLY A C 1
ATOM 1022 O O . GLY A 1 143 ? 9.384 7.672 16.796 1.00 47.66 143 GLY A O 1
#

Secondary structure (DSSP, 8-state):
-PPP-------PPP-PEEEE-TTSTT-BHHHHHHH-S-EEEEEEEEEE-SS-EEEEEEES-TT--TTS-TTSTTEEEEEEEPPPSSTT-EEEEEEEE-HHHHHHHHHTTSS-TTSBPEEEEEEEE-TT-EEE-SEEEEE-TT-

Sequence (143 aa):
MSDPVMLGEAAKPQPTLTLDLAASKSGTVGNALRAGGTDVRLVDVTVEGASVTGFRIFVNKPDASEATPIEEASYAGSVAFFPLPVAGQPSGTFVIDIDPALERMVSKEMVSIDDPLTVTLVPIGAEDARIGLGSSELVTPGG

Nearest PDB structures (foldseek):
  6hqj-assembly1_A  TM=6.999E-01  e=1.546E-04  Solanum lycopersicum
  6elt-assembly1_A  TM=6.179E-01  e=2.252E-04  Malus domestica
  4z11-assembly1_A  TM=5.688E-01  e=1.646E-04  Coreopsis grandiflora
  4z14-assembly8_A  TM=5.652E-01  e=3.720E-04  Coreopsis grandiflora
  4yd9-assembly1_J  TM=4.252E-01  e=1.354E-01  Todarodes pacificus

Radius of gyration: 17.23 Å; Cα contacts (8 Å, |Δi|>4): 298; chains: 1; bounding box: 40×30×63 Å

Foldseek 3Di:
DDDDDPPDDPQDFDDKDKDFQLPPPCQFLLSQLVLPQKKKKFFQKFKDDQAKKWWWKFKPCQPDEPPDDCPDLRTQGMDMDGDDPDHDHRPGMDITGRNSS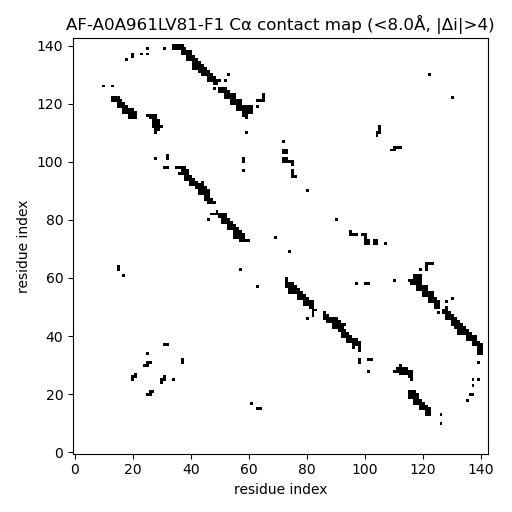SVSCVVVVVDDRGDGIMMIIYMDDDSPMDIDTPDMHIDGPPD